Protein AF-G5ADQ6-F1 (afdb_monomer_lite)

Structure (mmCIF, N/CA/C/O backbone):
data_AF-G5ADQ6-F1
#
_entry.id   AF-G5ADQ6-F1
#
loop_
_atom_site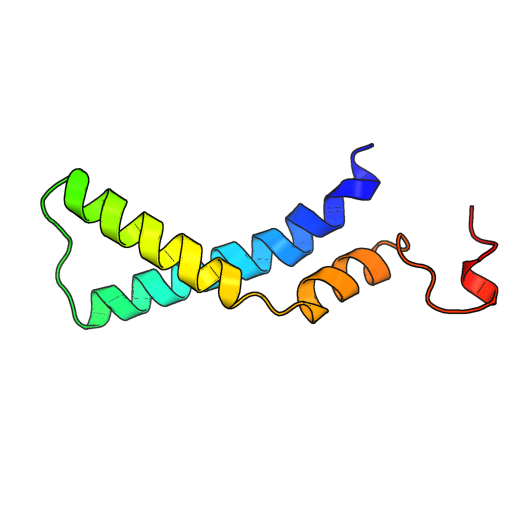.group_PDB
_atom_site.id
_atom_site.type_symbol
_atom_site.label_atom_id
_atom_site.label_alt_id
_atom_site.label_comp_id
_atom_site.label_asym_id
_atom_site.label_entity_id
_atom_site.label_seq_id
_atom_site.pdbx_PDB_ins_code
_atom_site.Cartn_x
_atom_site.Cartn_y
_atom_site.Cartn_z
_atom_site.occupancy
_atom_site.B_iso_or_equiv
_atom_site.auth_seq_id
_atom_site.auth_comp_id
_atom_site.auth_asym_id
_atom_site.auth_atom_id
_atom_site.pdbx_PDB_model_num
ATOM 1 N N . VAL A 1 1 ? -20.161 14.109 3.690 1.00 55.16 1 VAL A N 1
ATOM 2 C CA . VAL A 1 1 ? -19.563 12.957 2.964 1.00 55.16 1 VAL A CA 1
ATOM 3 C C . VAL A 1 1 ? -18.073 12.801 3.258 1.00 55.16 1 VAL A C 1
ATOM 5 O O . VAL A 1 1 ? -17.662 11.699 3.583 1.00 55.16 1 VAL A O 1
ATOM 8 N N . THR A 1 2 ? -17.270 13.872 3.222 1.00 63.19 2 THR A N 1
ATOM 9 C CA . THR A 1 2 ? -15.802 13.808 3.404 1.00 63.19 2 THR A CA 1
ATOM 10 C C . THR A 1 2 ? -15.344 13.135 4.705 1.00 63.19 2 THR A C 1
ATOM 12 O O . THR A 1 2 ? -14.420 12.335 4.655 1.00 63.19 2 THR A O 1
ATOM 15 N N . GLY A 1 3 ? -16.017 13.366 5.839 1.00 66.81 3 GLY A N 1
ATOM 16 C CA . GLY A 1 3 ? -15.638 12.773 7.135 1.00 66.81 3 GLY A CA 1
ATOM 17 C C . GLY A 1 3 ? -15.737 11.242 7.220 1.00 66.81 3 GLY A C 1
ATOM 18 O O . GLY A 1 3 ? -14.955 10.619 7.927 1.00 66.81 3 GLY A O 1
ATOM 19 N N . ILE A 1 4 ? -16.637 10.616 6.452 1.00 74.19 4 ILE A N 1
ATOM 20 C CA . ILE A 1 4 ? -16.846 9.156 6.491 1.00 74.19 4 ILE A CA 1
ATOM 21 C C . ILE A 1 4 ? -15.704 8.417 5.779 1.00 74.19 4 ILE A C 1
ATOM 23 O O . ILE A 1 4 ? -15.291 7.338 6.194 1.00 74.19 4 ILE A O 1
ATOM 27 N N . CYS A 1 5 ? -15.161 9.011 4.715 1.00 78.44 5 CYS A N 1
ATOM 28 C CA . CYS A 1 5 ? -14.082 8.410 3.931 1.00 78.44 5 CYS A CA 1
ATOM 29 C C . CYS A 1 5 ? -12.685 8.847 4.396 1.00 78.44 5 CYS A C 1
ATOM 31 O O . CYS A 1 5 ? -11.693 8.306 3.915 1.00 78.44 5 CYS A O 1
ATOM 33 N N . GLN A 1 6 ? -12.578 9.796 5.332 1.00 84.00 6 GLN A N 1
ATOM 34 C CA . GLN A 1 6 ? -11.293 10.253 5.871 1.00 84.00 6 GLN A CA 1
ATOM 35 C C . GLN A 1 6 ? -10.395 9.120 6.397 1.00 84.00 6 GLN A C 1
ATOM 37 O O . GLN A 1 6 ? -9.205 9.147 6.082 1.00 84.00 6 GLN A O 1
ATOM 42 N N . PRO A 1 7 ? -10.907 8.097 7.114 1.00 86.50 7 PRO A N 1
ATOM 43 C CA . PRO A 1 7 ? -10.102 6.962 7.575 1.00 86.50 7 PRO A CA 1
ATOM 44 C C . PRO A 1 7 ? -9.365 6.213 6.472 1.00 86.50 7 PRO A C 1
ATOM 46 O O . PRO A 1 7 ? -8.257 5.720 6.704 1.00 86.50 7 PRO A O 1
ATOM 49 N N . MET A 1 8 ? -9.954 6.155 5.274 1.00 89.75 8 MET A N 1
ATOM 50 C CA . MET A 1 8 ? -9.293 5.562 4.118 1.00 89.75 8 MET A CA 1
ATOM 51 C C . MET A 1 8 ? -8.027 6.333 3.780 1.00 89.75 8 MET A C 1
ATOM 53 O O . MET A 1 8 ? -6.979 5.722 3.631 1.00 89.75 8 MET A O 1
ATOM 57 N N . ASP A 1 9 ? -8.081 7.660 3.716 1.00 86.25 9 ASP A N 1
ATOM 58 C CA . ASP A 1 9 ? -6.919 8.458 3.326 1.00 86.25 9 ASP A CA 1
ATOM 59 C C . ASP A 1 9 ? -5.864 8.549 4.446 1.00 86.25 9 ASP A C 1
ATOM 61 O O . ASP A 1 9 ? -4.683 8.262 4.23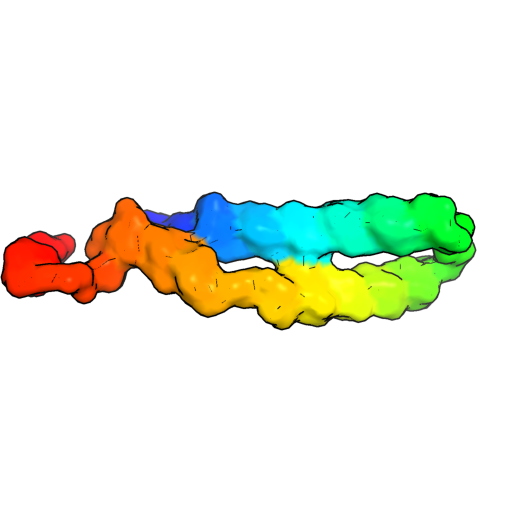7 1.00 86.25 9 ASP A O 1
ATOM 65 N N . VAL A 1 10 ? -6.281 8.870 5.676 1.00 84.44 10 VAL A N 1
ATOM 66 C CA . VAL A 1 10 ? -5.335 9.171 6.768 1.00 84.44 10 VAL A CA 1
ATOM 67 C C . VAL A 1 10 ? -4.711 7.932 7.415 1.00 84.44 10 VAL A C 1
ATOM 69 O O . VAL A 1 10 ? -3.614 8.026 7.970 1.00 84.44 10 VAL A O 1
ATOM 72 N N . SER A 1 11 ? -5.391 6.780 7.360 1.00 88.38 11 SER A N 1
ATOM 73 C CA . SER A 1 11 ? -4.913 5.520 7.948 1.00 88.38 11 SER A CA 1
ATOM 74 C C . SER A 1 11 ? -4.494 4.529 6.866 1.00 88.38 11 SER A C 1
ATOM 76 O O . SER A 1 11 ? -3.311 4.206 6.745 1.00 88.38 11 SER A O 1
ATOM 78 N N . VAL A 1 12 ? -5.448 4.082 6.045 1.00 90.88 12 VAL A N 1
ATOM 79 C CA . VAL A 1 12 ? -5.241 2.969 5.103 1.00 90.88 12 VAL A CA 1
ATOM 80 C C . VAL A 1 12 ? -4.267 3.363 3.995 1.00 90.88 12 VAL A C 1
ATOM 82 O O . VAL A 1 12 ? -3.246 2.706 3.806 1.00 90.88 12 VAL A O 1
ATOM 85 N N . MET A 1 13 ? -4.517 4.484 3.316 1.00 93.44 13 MET A N 1
ATOM 86 C CA . MET A 1 13 ? -3.668 4.972 2.230 1.00 93.44 13 MET A CA 1
ATOM 87 C C . MET A 1 13 ? -2.294 5.409 2.728 1.00 93.44 13 MET A C 1
ATOM 89 O O . MET A 1 13 ? -1.312 5.247 2.005 1.00 93.44 13 MET A O 1
ATOM 93 N N . LYS A 1 14 ? -2.191 5.928 3.958 1.00 93.44 14 LYS A N 1
ATOM 94 C CA . LYS A 1 14 ? -0.897 6.234 4.578 1.00 93.44 14 LYS A CA 1
ATOM 95 C C . LYS A 1 14 ? -0.057 4.970 4.773 1.00 93.44 14 LYS A C 1
ATOM 97 O O . LYS A 1 14 ? 1.093 4.942 4.341 1.00 93.44 14 LYS A O 1
ATOM 102 N N . ALA A 1 15 ? -0.620 3.931 5.392 1.00 94.69 15 ALA A N 1
ATOM 103 C CA . ALA A 1 15 ? 0.079 2.662 5.595 1.00 94.69 15 ALA A CA 1
ATOM 104 C C . ALA A 1 15 ? 0.466 2.020 4.255 1.00 94.69 15 ALA A C 1
ATOM 106 O O . ALA A 1 15 ? 1.624 1.670 4.042 1.00 94.69 15 ALA A O 1
ATOM 107 N N . PHE A 1 16 ? -0.477 1.969 3.318 1.00 96.19 16 PHE A N 1
ATOM 108 C CA . PHE A 1 16 ? -0.272 1.429 1.981 1.00 96.19 16 PHE A CA 1
ATOM 109 C C . PHE A 1 16 ? 0.871 2.121 1.215 1.00 96.19 16 PHE A C 1
ATOM 111 O O . PHE A 1 16 ? 1.785 1.456 0.728 1.00 96.19 16 PHE A O 1
ATOM 118 N N . LYS A 1 17 ? 0.887 3.463 1.161 1.00 95.50 17 LYS A N 1
ATOM 119 C CA . LYS A 1 17 ? 1.965 4.231 0.506 1.00 95.50 17 LYS A CA 1
ATOM 120 C C . LYS A 1 17 ? 3.330 3.971 1.151 1.00 95.50 17 LYS A C 1
ATOM 122 O O . LYS A 1 17 ? 4.324 3.861 0.435 1.00 95.50 17 LYS A O 1
ATOM 127 N N . ASN A 1 18 ? 3.379 3.829 2.478 1.00 96.19 18 ASN A N 1
ATOM 128 C CA . ASN A 1 18 ? 4.614 3.493 3.187 1.00 96.19 18 ASN A CA 1
ATOM 129 C C . ASN A 1 18 ? 5.132 2.099 2.805 1.00 96.19 18 ASN A C 1
ATOM 131 O O . ASN A 1 18 ? 6.332 1.944 2.589 1.00 96.19 18 ASN A O 1
ATOM 135 N N . HIS A 1 19 ? 4.250 1.102 2.675 1.00 96.94 19 HIS A N 1
ATOM 136 C CA . HIS A 1 19 ? 4.639 -0.238 2.226 1.00 96.94 19 HIS A CA 1
ATOM 137 C C . HIS A 1 19 ? 5.208 -0.225 0.803 1.00 96.94 19 HIS A C 1
ATOM 139 O O . HIS A 1 19 ? 6.278 -0.793 0.589 1.00 96.94 19 HIS A O 1
ATOM 145 N N . ILE A 1 20 ? 4.573 0.492 -0.135 1.00 97.25 20 ILE A N 1
ATOM 146 C CA . ILE A 1 20 ? 5.100 0.651 -1.503 1.00 97.25 20 ILE A CA 1
ATOM 147 C C . ILE A 1 20 ? 6.492 1.282 -1.472 1.00 97.25 20 ILE A C 1
ATOM 149 O O . ILE A 1 20 ? 7.411 0.778 -2.113 1.00 97.25 20 ILE A O 1
ATOM 153 N N . MET A 1 21 ? 6.654 2.385 -0.735 1.00 96.44 21 MET A N 1
ATOM 154 C CA . MET A 1 21 ? 7.925 3.104 -0.657 1.00 96.44 21 MET A CA 1
ATOM 155 C C . MET A 1 21 ? 9.034 2.214 -0.092 1.00 96.44 21 MET A C 1
ATOM 157 O O . MET A 1 21 ? 10.112 2.138 -0.676 1.00 96.44 21 MET A O 1
ATOM 161 N N . ASN A 1 22 ? 8.763 1.504 1.003 1.00 96.12 22 ASN A N 1
ATOM 162 C CA . ASN A 1 22 ? 9.737 0.610 1.619 1.00 96.12 22 ASN A CA 1
ATOM 163 C C . ASN A 1 22 ? 10.119 -0.535 0.678 1.00 96.12 22 ASN A C 1
ATOM 165 O O . ASN A 1 22 ? 11.305 -0.781 0.485 1.00 96.12 22 ASN A O 1
ATOM 169 N N . ALA A 1 23 ? 9.144 -1.191 0.046 1.00 95.19 23 ALA A N 1
ATOM 170 C CA . ALA A 1 23 ? 9.407 -2.286 -0.883 1.00 95.19 23 ALA A CA 1
ATOM 171 C C . ALA A 1 23 ? 10.188 -1.811 -2.123 1.00 95.19 23 ALA A C 1
ATOM 173 O O . ALA A 1 23 ? 11.135 -2.466 -2.554 1.00 95.19 23 ALA A O 1
ATOM 174 N N . TYR A 1 24 ? 9.862 -0.625 -2.648 1.00 95.38 24 TYR A N 1
ATOM 175 C CA . TYR A 1 24 ? 10.598 -0.011 -3.752 1.00 95.38 24 TYR A CA 1
ATOM 176 C C . TYR A 1 24 ? 12.052 0.301 -3.379 1.00 95.38 24 TYR A C 1
ATOM 178 O O . TYR A 1 24 ? 12.956 0.017 -4.167 1.00 95.38 24 TYR A O 1
ATOM 186 N N . LEU A 1 25 ? 12.285 0.874 -2.192 1.00 95.19 25 LEU A N 1
ATOM 187 C CA . LEU A 1 25 ? 13.629 1.179 -1.701 1.00 95.19 25 LEU A CA 1
ATOM 188 C C . LEU A 1 25 ? 14.448 -0.097 -1.502 1.00 95.19 25 LEU A C 1
ATOM 190 O O . LEU A 1 25 ? 15.569 -0.160 -1.991 1.00 95.19 25 LEU A O 1
ATOM 194 N N . GLN A 1 26 ? 13.875 -1.116 -0.853 1.00 94.88 26 GLN A N 1
ATOM 195 C CA . GLN A 1 26 ? 14.544 -2.402 -0.630 1.00 94.88 26 GLN A CA 1
ATOM 196 C C . GLN A 1 26 ? 14.911 -3.089 -1.948 1.00 94.88 26 GLN A C 1
ATOM 198 O O . GLN A 1 26 ? 16.048 -3.517 -2.115 1.00 94.88 26 GLN A O 1
ATOM 203 N N . TYR A 1 27 ? 13.999 -3.110 -2.926 1.00 94.44 27 TYR A N 1
ATOM 204 C CA . TYR A 1 27 ? 14.276 -3.678 -4.247 1.00 94.44 27 TYR A CA 1
ATOM 205 C C . TYR A 1 27 ? 15.516 -3.046 -4.902 1.00 94.44 27 TYR A C 1
ATOM 207 O O . TYR A 1 27 ? 16.361 -3.758 -5.445 1.00 94.44 27 TYR A O 1
ATOM 215 N N . HIS A 1 28 ? 15.660 -1.720 -4.812 1.00 94.31 28 HIS A N 1
ATOM 216 C CA . HIS A 1 28 ? 16.765 -0.985 -5.438 1.00 94.31 28 HIS A CA 1
ATOM 217 C C . HIS A 1 28 ? 18.081 -1.011 -4.646 1.00 94.31 28 HIS A C 1
ATOM 219 O O . HIS A 1 28 ? 19.083 -0.499 -5.141 1.00 94.31 28 HIS A O 1
ATOM 225 N N . LEU A 1 29 ? 18.114 -1.612 -3.451 1.00 95.06 29 LEU A N 1
ATOM 226 C CA . LEU A 1 29 ? 19.384 -1.929 -2.788 1.00 95.06 29 LEU A CA 1
ATOM 227 C C . LEU A 1 29 ? 20.128 -3.050 -3.526 1.00 95.06 29 LEU A C 1
ATOM 229 O O . LEU A 1 29 ? 21.355 -3.058 -3.552 1.00 95.06 29 LEU A O 1
ATOM 233 N N . GLU A 1 30 ? 19.384 -3.972 -4.139 1.00 94.75 30 GLU A N 1
ATOM 234 C CA . GLU A 1 30 ? 19.926 -5.176 -4.779 1.00 94.75 30 GLU A CA 1
ATOM 235 C C . GLU A 1 30 ? 19.823 -5.142 -6.312 1.00 94.75 30 GLU A C 1
ATOM 237 O O . GLU A 1 30 ? 20.553 -5.856 -6.998 1.00 94.75 30 GLU A O 1
ATOM 242 N N . HIS A 1 31 ? 18.939 -4.306 -6.867 1.00 93.75 31 HIS A N 1
ATOM 243 C CA . HIS A 1 31 ? 18.640 -4.278 -8.298 1.00 93.75 31 HIS A CA 1
ATOM 244 C C . HIS A 1 31 ? 18.869 -2.887 -8.910 1.00 93.75 31 HIS A C 1
ATOM 246 O O . HIS A 1 31 ? 18.474 -1.876 -8.323 1.00 93.75 31 HIS A O 1
ATOM 252 N N . PRO A 1 32 ? 19.437 -2.803 -10.128 1.00 93.06 32 PRO A N 1
ATOM 253 C CA . PRO A 1 32 ? 19.546 -1.540 -10.846 1.00 93.06 32 PRO A CA 1
ATOM 254 C C . PRO A 1 32 ? 18.170 -1.029 -11.294 1.00 93.06 32 PRO A C 1
ATOM 256 O O . PRO A 1 32 ? 17.199 -1.782 -11.414 1.00 93.06 32 PRO A O 1
ATOM 259 N N . PHE A 1 33 ? 18.098 0.264 -11.618 1.00 91.19 33 PHE A N 1
ATOM 260 C CA . PHE A 1 33 ? 16.889 0.847 -12.193 1.00 91.19 33 PHE A CA 1
ATOM 261 C C . PHE A 1 33 ? 16.538 0.202 -13.539 1.00 91.19 33 PHE A C 1
ATOM 263 O O . PHE A 1 33 ? 17.380 0.046 -14.423 1.00 91.19 33 PHE A O 1
ATOM 270 N N . LEU A 1 34 ? 15.256 -0.121 -13.705 1.00 92.69 34 LEU A N 1
ATOM 271 C CA . LEU A 1 34 ? 14.728 -0.740 -14.920 1.00 92.69 34 LEU A CA 1
ATOM 272 C C . LEU A 1 34 ? 14.761 0.236 -16.107 1.00 92.69 34 LEU A C 1
ATOM 274 O O . LEU A 1 34 ? 14.436 1.419 -15.961 1.00 92.69 34 LEU A O 1
ATOM 278 N N . ALA A 1 35 ? 15.106 -0.264 -17.295 1.00 90.38 35 ALA A N 1
ATOM 279 C CA . ALA A 1 35 ? 15.332 0.562 -18.480 1.00 90.38 35 ALA A CA 1
ATOM 280 C C . ALA A 1 35 ? 14.027 0.940 -19.195 1.00 90.38 35 ALA A C 1
ATOM 282 O O . ALA A 1 35 ? 13.869 2.072 -19.657 1.00 90.38 35 ALA A O 1
ATOM 283 N N . THR A 1 36 ? 13.060 0.021 -19.268 1.00 96.12 36 THR A N 1
ATOM 284 C CA . THR A 1 36 ? 11.851 0.228 -20.074 1.00 96.12 36 THR A CA 1
ATOM 285 C C . THR A 1 36 ? 10.638 0.624 -19.237 1.00 96.12 36 THR A C 1
ATOM 287 O O . THR A 1 36 ? 10.443 0.195 -18.098 1.00 96.12 36 THR A O 1
ATOM 290 N N . ALA A 1 37 ? 9.729 1.396 -19.838 1.00 95.94 37 ALA A N 1
ATOM 291 C CA . ALA A 1 37 ? 8.452 1.739 -19.209 1.00 95.94 37 ALA A CA 1
ATOM 292 C C . ALA A 1 37 ? 7.566 0.508 -18.927 1.00 95.94 37 ALA A C 1
ATOM 294 O O . ALA A 1 37 ? 6.685 0.565 -18.068 1.00 95.94 37 ALA A O 1
ATOM 295 N N . ARG A 1 38 ? 7.762 -0.597 -19.660 1.00 96.50 38 ARG A N 1
ATOM 296 C CA . ARG A 1 38 ? 7.046 -1.861 -19.439 1.00 96.50 38 ARG A CA 1
ATOM 297 C C . ARG A 1 38 ? 7.522 -2.539 -18.158 1.00 96.50 38 ARG A C 1
ATOM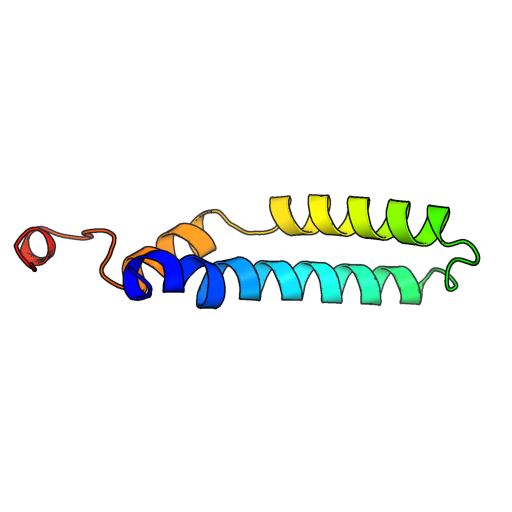 299 O O . ARG A 1 38 ? 6.695 -2.910 -17.335 1.00 96.50 38 ARG A O 1
ATOM 306 N N . GLU A 1 39 ? 8.834 -2.653 -17.979 1.00 94.94 39 GLU A N 1
ATOM 307 C CA . GLU A 1 39 ? 9.430 -3.253 -16.781 1.00 94.94 39 GLU A CA 1
ATOM 308 C C . GLU A 1 39 ? 9.101 -2.430 -15.537 1.00 94.94 39 GLU A C 1
ATOM 310 O O . GLU A 1 39 ? 8.664 -2.993 -14.536 1.00 94.94 39 GLU A O 1
ATOM 315 N N . LYS A 1 40 ? 9.201 -1.095 -15.623 1.00 94.75 40 LYS A N 1
ATO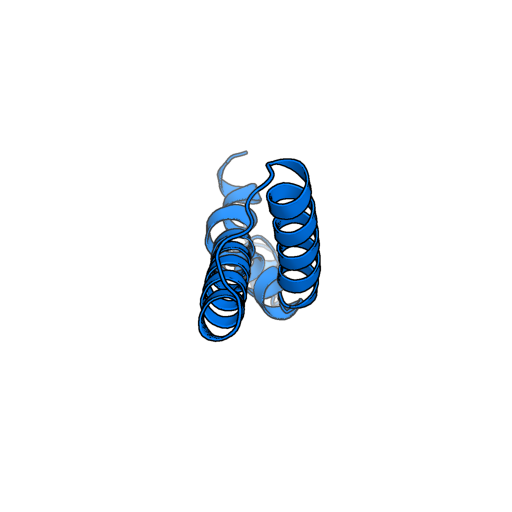M 316 C CA . LYS A 1 40 ? 8.805 -0.195 -14.529 1.00 94.75 40 LYS A CA 1
ATOM 317 C C . LYS A 1 40 ? 7.354 -0.423 -14.106 1.00 94.75 40 LYS A C 1
ATOM 319 O O . LYS A 1 40 ? 7.083 -0.551 -12.919 1.00 94.75 40 LYS A O 1
ATOM 324 N N . ARG A 1 41 ? 6.423 -0.523 -15.064 1.00 96.69 41 ARG A N 1
ATOM 325 C CA . ARG A 1 41 ? 5.012 -0.820 -14.765 1.00 96.69 41 ARG A CA 1
ATOM 326 C C . ARG A 1 41 ? 4.837 -2.194 -14.127 1.00 96.69 41 ARG A C 1
ATOM 328 O O . ARG A 1 41 ? 4.130 -2.286 -13.136 1.00 96.69 41 ARG A O 1
ATOM 335 N N . ALA A 1 42 ? 5.500 -3.227 -14.644 1.00 96.06 42 ALA A N 1
ATOM 336 C CA . ALA A 1 42 ? 5.411 -4.575 -14.085 1.00 96.06 42 ALA A CA 1
ATOM 337 C C . ALA A 1 42 ? 5.918 -4.637 -12.633 1.00 96.06 42 ALA A C 1
ATOM 339 O O . ALA A 1 42 ? 5.256 -5.230 -11.782 1.00 96.06 42 ALA A O 1
ATOM 340 N N . LEU A 1 43 ? 7.048 -3.982 -12.338 1.00 95.81 43 LEU A N 1
ATOM 341 C CA . LEU A 1 43 ? 7.561 -3.860 -10.974 1.00 95.81 43 LEU A CA 1
ATOM 342 C C . LEU A 1 43 ? 6.566 -3.114 -10.083 1.00 95.81 43 LEU A C 1
ATOM 344 O O . LEU A 1 43 ? 6.167 -3.636 -9.049 1.00 95.81 43 LEU A O 1
ATOM 348 N N . MET A 1 44 ? 6.121 -1.927 -10.501 1.00 96.38 44 MET A N 1
ATOM 349 C CA . MET A 1 44 ? 5.182 -1.125 -9.714 1.00 96.38 44 MET A CA 1
ATOM 350 C C . MET A 1 44 ? 3.866 -1.862 -9.449 1.00 96.38 44 MET A C 1
ATOM 352 O O . MET A 1 44 ? 3.367 -1.801 -8.332 1.00 96.38 44 MET A O 1
ATOM 356 N N . SER A 1 45 ? 3.321 -2.591 -10.428 1.00 97.25 45 SER A N 1
ATOM 357 C CA . SER A 1 45 ? 2.117 -3.411 -10.245 1.00 97.25 45 SER A CA 1
ATOM 358 C C . SER A 1 45 ? 2.311 -4.495 -9.188 1.00 97.25 45 SER A C 1
ATOM 360 O O . SER A 1 45 ? 1.423 -4.696 -8.364 1.00 97.25 45 SER A O 1
ATOM 362 N N . ARG A 1 46 ? 3.472 -5.162 -9.180 1.00 96.88 46 ARG A N 1
ATOM 363 C CA . ARG A 1 46 ? 3.797 -6.171 -8.167 1.00 96.88 46 ARG A CA 1
ATOM 364 C C . ARG A 1 46 ? 3.913 -5.549 -6.776 1.00 96.88 46 ARG A C 1
ATOM 366 O O . ARG A 1 46 ? 3.243 -6.007 -5.859 1.00 96.88 46 ARG A O 1
ATOM 373 N N . LEU A 1 47 ? 4.682 -4.466 -6.649 1.00 96.75 47 LEU A N 1
ATOM 374 C CA . LEU A 1 47 ? 4.870 -3.759 -5.377 1.00 96.75 47 LEU A CA 1
ATOM 375 C C . LEU A 1 47 ? 3.546 -3.229 -4.816 1.00 96.75 47 LEU A C 1
ATOM 377 O O . LEU A 1 47 ? 3.337 -3.246 -3.610 1.00 96.75 47 LEU A O 1
ATOM 381 N N . VAL A 1 48 ? 2.644 -2.765 -5.684 1.00 96.94 48 VAL A N 1
ATOM 382 C CA . VAL A 1 48 ? 1.298 -2.325 -5.299 1.00 96.94 48 VAL A CA 1
ATOM 383 C C . VAL A 1 48 ? 0.463 -3.481 -4.746 1.00 96.94 48 VAL A C 1
ATOM 385 O O . VAL A 1 48 ? -0.191 -3.297 -3.723 1.00 96.94 48 VAL A O 1
ATOM 388 N N . ALA A 1 49 ? 0.489 -4.654 -5.383 1.00 96.88 49 ALA A N 1
ATOM 389 C CA . ALA A 1 49 ? -0.235 -5.827 -4.894 1.00 96.88 49 ALA A CA 1
ATOM 390 C C . ALA A 1 49 ? 0.317 -6.303 -3.539 1.00 96.88 49 ALA A C 1
ATOM 392 O O . ALA A 1 49 ? -0.433 -6.416 -2.574 1.00 96.88 49 ALA A O 1
ATOM 393 N N . GLU A 1 50 ? 1.638 -6.466 -3.438 1.00 95.75 50 GLU A N 1
ATOM 394 C CA . GLU A 1 50 ? 2.310 -6.876 -2.198 1.00 95.75 50 GLU A CA 1
ATOM 395 C C . GLU A 1 50 ? 2.065 -5.880 -1.057 1.00 95.75 50 GLU A C 1
ATOM 397 O O . GLU A 1 50 ? 1.775 -6.271 0.073 1.00 95.75 50 GLU A O 1
ATOM 402 N N . ALA A 1 51 ? 2.135 -4.578 -1.345 1.00 96.25 51 ALA A N 1
ATOM 403 C CA . ALA A 1 51 ? 1.868 -3.545 -0.355 1.00 96.25 51 ALA A CA 1
ATOM 404 C C . ALA A 1 51 ? 0.416 -3.549 0.127 1.00 96.25 51 ALA A C 1
ATOM 406 O O . ALA A 1 51 ? 0.180 -3.204 1.281 1.00 96.25 51 ALA A O 1
ATOM 407 N N . TRP A 1 52 ? -0.547 -3.907 -0.728 1.00 95.56 52 TRP A N 1
ATOM 408 C CA . TRP A 1 52 ? -1.953 -4.007 -0.339 1.00 95.56 52 TRP A CA 1
ATOM 409 C C . TRP A 1 52 ? -2.177 -5.183 0.608 1.00 95.56 52 TRP A C 1
ATOM 411 O O . TRP A 1 52 ? -2.748 -4.996 1.681 1.00 95.56 52 TRP A O 1
ATOM 421 N N . ASP A 1 53 ? -1.649 -6.355 0.256 1.00 95.81 53 ASP A N 1
ATOM 422 C CA . ASP A 1 53 ? -1.746 -7.562 1.083 1.00 95.81 53 ASP A CA 1
ATOM 423 C C . ASP A 1 53 ? -1.019 -7.402 2.429 1.00 95.81 53 ASP A C 1
ATOM 425 O O . ASP A 1 53 ? -1.409 -7.998 3.435 1.00 95.81 53 ASP A O 1
ATOM 429 N N . ALA A 1 54 ? 0.013 -6.555 2.474 1.00 95.25 54 ALA A N 1
ATOM 430 C CA . ALA A 1 54 ? 0.747 -6.238 3.693 1.00 95.25 54 ALA A CA 1
ATOM 431 C C . ALA A 1 54 ? 0.003 -5.289 4.649 1.00 95.25 54 ALA A C 1
ATOM 433 O O . ALA A 1 54 ? 0.399 -5.202 5.813 1.00 95.25 54 ALA A O 1
ATOM 434 N N . VAL A 1 55 ? -1.046 -4.573 4.209 1.00 94.44 55 VAL A N 1
ATOM 435 C CA . VAL A 1 55 ? -1.827 -3.697 5.098 1.00 94.44 55 VAL A CA 1
ATOM 436 C C . VAL A 1 55 ? -2.661 -4.565 6.046 1.00 94.44 55 VAL A C 1
ATOM 438 O O . VAL A 1 55 ? -3.602 -5.230 5.608 1.00 94.44 55 VAL A O 1
ATOM 441 N N . PRO A 1 56 ? -2.409 -4.537 7.369 1.00 94.00 56 PRO A N 1
ATOM 442 C CA . PRO A 1 56 ? -3.178 -5.353 8.295 1.00 94.00 56 PRO A CA 1
ATOM 443 C C . PRO A 1 56 ? -4.638 -4.899 8.347 1.00 94.00 56 PRO A C 1
ATOM 445 O O . PRO A 1 56 ? -4.923 -3.702 8.453 1.00 94.00 56 PRO A O 1
ATOM 448 N N . ALA A 1 57 ? -5.571 -5.852 8.409 1.00 92.06 57 ALA A N 1
ATOM 449 C CA . ALA A 1 57 ? -6.994 -5.555 8.597 1.00 92.06 57 ALA A CA 1
ATOM 450 C C . ALA A 1 57 ? -7.251 -4.677 9.840 1.00 92.06 57 ALA A C 1
ATOM 452 O O . ALA A 1 57 ? -8.154 -3.842 9.846 1.00 92.06 57 ALA A O 1
ATOM 453 N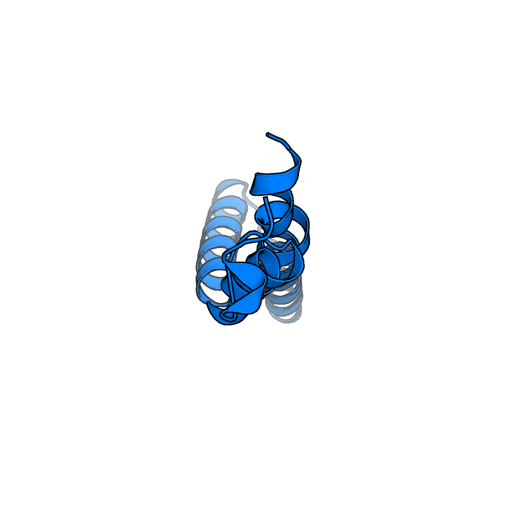 N . THR A 1 58 ? -6.409 -4.801 10.870 1.00 91.50 58 THR A N 1
ATOM 454 C CA . THR A 1 58 ? -6.461 -3.970 12.080 1.00 91.50 58 THR A CA 1
ATOM 455 C C . THR A 1 58 ? -6.151 -2.495 11.819 1.00 91.50 58 THR A C 1
ATOM 457 O O . THR A 1 58 ? -6.702 -1.635 12.498 1.00 91.50 58 THR A O 1
ATOM 460 N N . VAL A 1 59 ? -5.310 -2.155 10.836 1.00 90.69 59 VAL A N 1
ATOM 461 C CA . VAL A 1 59 ? -5.044 -0.755 10.446 1.00 90.69 59 VAL A CA 1
ATOM 462 C C . VAL A 1 59 ? -6.275 -0.130 9.794 1.00 90.69 59 VAL A C 1
ATOM 464 O O . VAL A 1 59 ? -6.564 1.050 10.019 1.00 90.69 59 VAL A O 1
ATOM 467 N N . ILE A 1 60 ? -7.022 -0.935 9.034 1.00 87.94 60 ILE A N 1
ATOM 468 C CA . ILE A 1 60 ? -8.295 -0.534 8.442 1.00 87.94 60 ILE A CA 1
ATOM 469 C C . ILE A 1 60 ? -9.294 -0.291 9.571 1.00 87.94 60 ILE A C 1
ATOM 471 O O . ILE A 1 60 ? -9.706 0.847 9.776 1.00 87.94 60 ILE A O 1
ATOM 475 N N . THR A 1 61 ? -9.614 -1.304 10.378 1.00 89.12 61 THR A N 1
ATOM 476 C CA . THR A 1 61 ? -10.636 -1.175 11.431 1.00 89.12 61 THR A CA 1
ATOM 477 C C . THR A 1 61 ? -10.311 -0.073 12.442 1.00 89.12 61 THR A C 1
ATOM 479 O O . THR A 1 61 ? -11.182 0.739 12.753 1.00 89.12 61 THR A O 1
ATOM 482 N N . ASN A 1 62 ? -9.054 0.055 12.882 1.00 88.25 62 ASN A N 1
ATOM 483 C CA . ASN A 1 62 ? -8.638 1.110 13.813 1.00 88.25 62 ASN A CA 1
ATOM 484 C C . ASN A 1 62 ? -8.808 2.521 13.241 1.00 88.25 62 ASN A C 1
ATOM 486 O O . ASN A 1 62 ? -9.114 3.444 13.995 1.00 88.25 62 ASN A O 1
ATOM 490 N N . GLY A 1 63 ? -8.607 2.711 11.934 1.00 86.94 63 GLY A N 1
ATOM 491 C CA . GLY A 1 63 ? -8.831 4.005 11.290 1.00 86.94 63 GLY A CA 1
ATOM 492 C C . GLY A 1 63 ? -10.290 4.449 11.409 1.00 86.94 63 GLY A C 1
ATOM 493 O O . GLY A 1 63 ? -10.565 5.590 11.776 1.00 86.94 63 GLY A O 1
ATOM 494 N N . PHE A 1 64 ? -11.222 3.531 11.150 1.00 86.50 64 PHE A N 1
ATOM 495 C CA . PHE A 1 64 ? -12.658 3.807 11.213 1.00 86.50 64 PHE A CA 1
ATOM 496 C C . PHE A 1 64 ? -13.174 3.924 12.655 1.00 86.50 64 PHE A C 1
ATOM 498 O O . PHE A 1 64 ? -14.014 4.781 12.926 1.00 86.50 64 PHE A O 1
ATOM 505 N N . ILE A 1 65 ? -12.626 3.143 13.593 1.00 86.88 65 ILE A N 1
ATOM 506 C CA . ILE A 1 65 ? -12.910 3.283 15.032 1.00 86.88 65 ILE A CA 1
ATOM 507 C C . ILE A 1 65 ? -12.477 4.664 15.536 1.00 86.88 65 ILE A C 1
ATOM 509 O O . ILE A 1 65 ? -13.260 5.362 16.171 1.00 86.88 65 ILE A O 1
ATOM 513 N N . LYS A 1 66 ? -11.252 5.106 15.217 1.00 84.06 66 LYS A N 1
ATOM 514 C CA . LYS A 1 66 ? -10.738 6.421 15.646 1.00 84.06 66 LYS A CA 1
ATOM 515 C C . LYS A 1 66 ? -11.540 7.595 15.089 1.00 84.06 66 LYS A C 1
ATOM 517 O O . LYS A 1 66 ? -11.582 8.645 15.719 1.00 84.06 66 LYS A O 1
ATOM 522 N N . ALA A 1 67 ? -12.163 7.423 13.927 1.00 84.38 67 ALA A N 1
ATOM 523 C CA . ALA A 1 67 ? -13.060 8.418 13.350 1.00 84.38 67 ALA A CA 1
ATOM 524 C C . ALA A 1 67 ? -14.494 8.355 13.904 1.00 84.38 67 ALA A C 1
ATOM 526 O O . ALA A 1 67 ? -15.343 9.116 13.451 1.00 84.38 67 ALA A O 1
ATOM 527 N N . GLY A 1 68 ? -14.779 7.459 14.856 1.00 83.62 68 GLY A N 1
ATOM 528 C CA . GLY A 1 68 ? -16.106 7.300 15.452 1.00 83.62 68 GLY A CA 1
ATOM 529 C C . GLY A 1 68 ? -17.137 6.662 14.519 1.00 83.62 68 GLY A C 1
ATOM 530 O O . GLY A 1 68 ? -18.328 6.743 14.788 1.00 83.62 68 GLY A O 1
ATOM 531 N N . LEU A 1 69 ? -16.704 6.033 13.421 1.00 83.00 69 LEU A N 1
ATOM 532 C CA . LEU A 1 69 ? -17.599 5.458 12.408 1.00 83.00 69 LEU A CA 1
ATOM 533 C C . LEU A 1 69 ? -17.961 3.993 12.681 1.00 83.00 69 LEU A C 1
ATOM 535 O O . LEU A 1 69 ? -18.867 3.456 12.049 1.00 83.00 69 LEU A O 1
ATOM 539 N N . ILE A 1 70 ? -17.246 3.334 13.598 1.00 81.75 70 ILE A N 1
ATOM 540 C CA . ILE A 1 70 ? -17.552 1.980 14.067 1.00 81.75 70 ILE A CA 1
ATOM 541 C C . ILE A 1 70 ? -17.876 2.063 15.564 1.00 81.75 70 ILE A C 1
ATOM 543 O O . ILE A 1 70 ? -16.989 2.427 16.339 1.00 81.75 70 ILE A O 1
ATOM 547 N N . PRO A 1 71 ? -19.100 1.709 15.994 1.00 73.75 71 PRO A N 1
ATOM 548 C CA . PRO A 1 71 ? -19.453 1.660 17.409 1.00 73.75 71 PRO A CA 1
ATOM 549 C C . PRO A 1 71 ? -18.678 0.544 18.117 1.00 73.75 71 PRO A C 1
ATOM 551 O O . PRO A 1 71 ? -18.759 -0.618 17.715 1.00 73.75 71 PRO A O 1
ATOM 554 N N . THR A 1 72 ? -17.957 0.872 19.189 1.00 76.69 72 THR A N 1
ATOM 555 C CA . THR A 1 72 ? -17.136 -0.095 19.943 1.00 76.69 72 THR A CA 1
ATOM 556 C C . THR A 1 72 ? -17.753 -0.535 21.272 1.00 76.69 72 THR A C 1
ATOM 558 O O . THR A 1 72 ? -17.333 -1.543 21.838 1.00 76.69 72 THR A O 1
ATOM 561 N N . GLY A 1 73 ? -18.791 0.151 21.757 1.00 68.56 73 GLY A N 1
ATOM 562 C CA . GLY A 1 73 ? -19.464 -0.176 23.010 1.00 68.56 73 GLY A CA 1
ATOM 563 C C . GLY A 1 73 ? -20.905 0.343 23.124 1.00 68.56 73 GLY A C 1
ATOM 564 O O . GLY A 1 73 ? -21.393 1.074 22.262 1.00 68.56 73 GLY A O 1
ATOM 565 N N . PRO A 1 74 ? -21.631 -0.028 24.201 1.00 64.25 74 PRO A N 1
ATOM 566 C CA . PRO A 1 74 ? -23.039 0.336 24.402 1.00 64.25 74 PRO A CA 1
ATOM 567 C C . PRO A 1 74 ? -23.299 1.848 24.435 1.00 64.25 74 PRO A C 1
ATOM 569 O O . PRO A 1 74 ? -24.376 2.283 24.043 1.00 64.25 74 PRO A O 1
ATOM 572 N N . ARG A 1 75 ? -22.309 2.637 24.872 1.00 59.75 75 ARG A N 1
ATOM 573 C CA . ARG A 1 75 ? -22.363 4.109 24.930 1.00 59.75 75 ARG A CA 1
ATOM 574 C C . ARG A 1 75 ? -22.214 4.773 23.557 1.00 59.75 75 ARG A C 1
ATOM 576 O O . ARG A 1 75 ? -22.654 5.902 23.374 1.00 59.75 75 ARG A O 1
ATOM 583 N N . ASP A 1 76 ? -21.658 4.045 22.596 1.00 59.81 76 ASP A N 1
ATOM 584 C CA . ASP A 1 76 ? -21.303 4.555 21.271 1.00 59.81 76 ASP A CA 1
ATOM 585 C C . ASP A 1 76 ? -22.458 4.337 20.279 1.00 59.81 76 ASP A C 1
ATOM 587 O O . ASP A 1 76 ? -22.521 4.970 19.233 1.00 59.81 76 ASP A O 1
ATOM 591 N N . ARG A 1 77 ? -23.421 3.470 20.631 1.00 54.34 77 ARG A N 1
ATOM 592 C CA . ARG A 1 77 ? -24.621 3.163 19.832 1.00 54.34 77 ARG A CA 1
ATOM 593 C C . ARG A 1 77 ? -25.623 4.323 19.758 1.00 54.34 77 ARG A C 1
ATOM 595 O O . ARG A 1 77 ? -26.488 4.321 18.892 1.00 54.34 77 ARG A O 1
ATOM 602 N N . SER A 1 78 ? -25.522 5.277 20.682 1.00 55.72 78 SER A N 1
ATOM 603 C CA . SER A 1 78 ? -26.389 6.459 20.794 1.00 55.72 78 SER A CA 1
ATOM 604 C C . SER A 1 78 ? -25.740 7.756 20.298 1.00 55.72 78 SER A C 1
ATOM 606 O O . SER A 1 78 ? -26.385 8.805 20.316 1.00 55.72 78 SER A O 1
ATOM 608 N N . ALA A 1 79 ? -24.471 7.722 19.887 1.00 52.84 79 ALA A N 1
ATOM 609 C CA . ALA A 1 79 ? -23.770 8.905 19.407 1.00 52.84 79 ALA A CA 1
ATOM 610 C C . ALA A 1 79 ? -24.055 9.109 17.907 1.00 52.84 79 ALA A C 1
ATOM 612 O O . ALA A 1 79 ? -23.382 8.525 17.070 1.00 52.84 79 ALA A O 1
ATOM 613 N N . ARG A 1 80 ? -25.122 9.884 17.655 1.00 48.56 80 ARG A N 1
ATOM 614 C CA . ARG A 1 80 ? -25.561 10.577 16.420 1.00 48.56 80 ARG A CA 1
ATOM 615 C C . ARG A 1 80 ? -24.877 10.242 15.094 1.00 48.56 80 ARG A C 1
ATOM 617 O O . ARG A 1 80 ? -23.695 10.609 14.926 1.00 48.56 80 ARG A O 1
#

Sequence (80 aa):
VTGICQPMDVSVMKAFKNHIMNAYLQYHLEHPFLATAREKRALMSRLVAEAWDAVPATVITNGFIKAGLIPTGPRDRSAR

Secondary structure (DSSP, 8-state):
-HHHHHHIIIIIIHHHHHHHHHHHHHHHHHSPPPSSHHHHHHHHHHHHHHHHHTS-HHHHHHHHHHTT-S--STTTTT--

Radius of gyration: 17.55 Å; chains: 1; bounding box: 46×21×45 Å

Foldseek 3Di:
DCLQCVLCVPQVVVQLVVQLVVVVVVCVVPDPDDDDPVV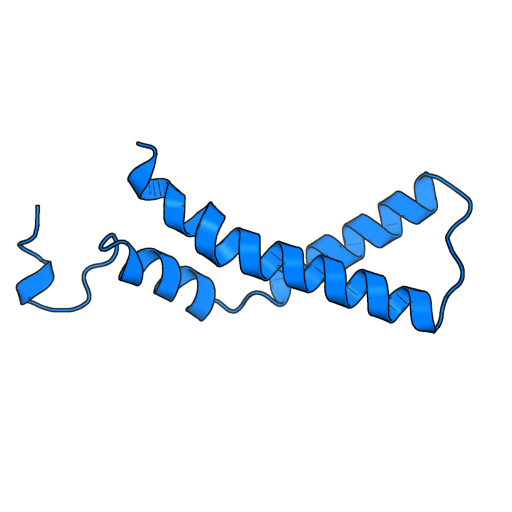VVVVSVVSSVVSNVPRDPCSSVVSCVVSLNDQPDPVSVPPD

InterPro domains:
  IPR004875 DDE superfamily endonuclease domain [PF03184] (2-64)

Organism: Phytophthora sojae (strain P6497) (NCBI:txid1094619)

pLDDT: mean 87.13, std 12.66, range [48.56, 97.25]